Protein AF-A0A7G1IU25-F1 (afdb_monomer)

InterPro domains:
  IPR036388 Winged helix-like DNA-binding domain superfamily [G3DSA:1.10.10.10] (2-33)

Sequence (73 aa):
MSIEMTVSEIAEVLGLSRQAINNRVKELPEEDTDKNDKGVTVVTRSGLIKLEEIYKKRFLKMSLSVKMSSNVS

Mean predicted aligned error: 5.46 Å

Secondary structure (DSSP, 8-state):
----EEHHHHHHHHT--HHHHHHHHTTS-GGGEEE-TTS-EEE-HHHHHHHHHHHT---HHHHHHHHHHHT--

Solvent-accessible surface area (backbone atoms only — not comparable to full-atom values): 4321 Å² total; per-residue (Å²): 135,87,59,65,43,37,45,63,58,51,12,62,77,72,73,49,54,47,67,63,42,46,59,53,58,73,71,47,60,70,91,24,43,48,62,49,100,83,70,48,62,26,33,30,54,69,32,48,52,53,52,26,66,74,68,74,44,82,54,73,66,54,53,53,56,51,55,59,57,70,70,71,122

Radius of gyration: 12.02 Å; Cα contacts (8 Å, |Δi|>4): 67; chains: 1; bounding box: 29×18×28 Å

Nearest PDB structures (foldseek):
  3gpv-assembly1_A  TM=6.416E-01  e=2.048E-01  [Bacillus thuringiensis] serovar konkukian
  5d90-assembly2_C  TM=4.989E-01  e=7.213E-02  Haemophilus influenzae Rd KW20
  5d8c-assembly1_A  TM=5.466E-01  e=4.198E-01  Haemophilus influenzae Rd KW20
  3cdh-assembly1_A  TM=5.284E-01  e=1.358E+00  Ruegeria pomeroyi DSS-3
  2hr3-assembly1_A  TM=4.728E-01  e=5.006E+00  Pseudomonas aeruginosa

Organism: Streptococcus mitis (NCBI:txid28037)

pLDDT: mean 86.07, std 14.29, range [43.66, 96.75]

Foldseek 3Di:
DWDKAALVVVCVQLVHDSVVSVVVVVVDDPVQWDADPVRGIIGTPVRVVVVCVVSVHDRSVVVVVVVVVVVPD

Structure (mmCIF, N/CA/C/O backbone):
data_AF-A0A7G1IU25-F1
#
_entry.id   AF-A0A7G1IU25-F1
#
loop_
_atom_site.group_PDB
_atom_site.id
_atom_site.type_symbol
_atom_site.label_atom_id
_atom_site.label_alt_id
_atom_site.label_comp_id
_atom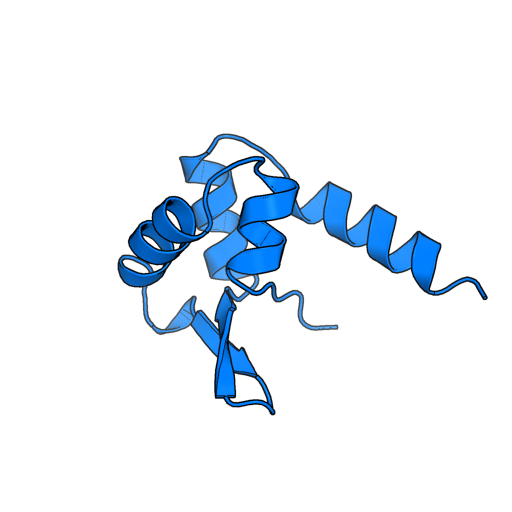_site.label_asym_id
_atom_site.label_entity_id
_atom_site.label_seq_id
_atom_site.pdbx_PDB_ins_code
_atom_site.Cartn_x
_atom_site.Cartn_y
_atom_site.Cartn_z
_atom_site.occupancy
_atom_site.B_iso_or_equiv
_atom_site.auth_seq_id
_atom_site.auth_comp_id
_atom_site.auth_asym_id
_atom_site.auth_atom_id
_atom_site.pdbx_PDB_model_num
ATOM 1 N N . MET A 1 1 ? -16.147 7.324 -4.775 1.00 53.25 1 MET A N 1
ATOM 2 C CA . MET A 1 1 ? -15.413 6.070 -5.033 1.00 53.25 1 MET A CA 1
ATOM 3 C C . MET A 1 1 ? -14.034 6.222 -4.413 1.00 53.25 1 MET A C 1
ATOM 5 O O . MET A 1 1 ? -13.227 6.988 -4.929 1.00 53.25 1 MET A O 1
ATOM 9 N N . SER A 1 2 ? -13.813 5.613 -3.252 1.00 67.94 2 SER A N 1
ATOM 10 C CA . SER A 1 2 ? -12.526 5.669 -2.553 1.00 67.94 2 SER A CA 1
ATOM 11 C C . SER A 1 2 ? -11.558 4.726 -3.266 1.00 67.94 2 SER A C 1
ATOM 13 O O . SER A 1 2 ? -11.883 3.562 -3.486 1.00 67.94 2 SER A O 1
ATOM 15 N N . ILE A 1 3 ? -10.421 5.243 -3.737 1.00 82.56 3 ILE A N 1
ATOM 16 C CA . ILE A 1 3 ? -9.388 4.412 -4.364 1.00 82.56 3 ILE A CA 1
ATOM 17 C C . ILE A 1 3 ? -8.473 3.927 -3.250 1.00 82.56 3 ILE A C 1
ATOM 19 O O . ILE A 1 3 ? -7.741 4.720 -2.662 1.00 82.56 3 ILE A O 1
ATOM 23 N N . GLU A 1 4 ? -8.516 2.629 -3.009 1.00 91.12 4 GLU A N 1
ATOM 24 C CA . GLU A 1 4 ? -7.631 1.915 -2.102 1.00 91.12 4 GLU A CA 1
ATOM 25 C C . GLU A 1 4 ? -7.158 0.623 -2.771 1.00 91.12 4 GLU A C 1
ATOM 27 O O . GLU A 1 4 ? -7.813 0.100 -3.685 1.00 91.12 4 GLU A O 1
ATOM 32 N 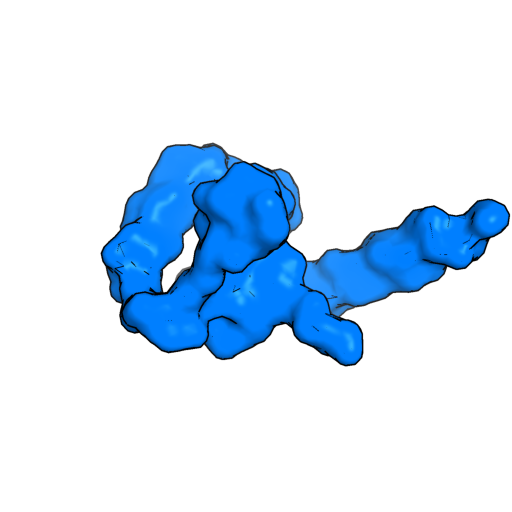N . MET A 1 5 ? -5.985 0.148 -2.359 1.00 93.00 5 MET A N 1
ATOM 33 C CA . MET A 1 5 ? -5.408 -1.103 -2.844 1.00 93.00 5 MET A CA 1
ATOM 34 C C . MET A 1 5 ? -4.742 -1.852 -1.698 1.00 93.00 5 MET A C 1
ATOM 36 O O . MET A 1 5 ? -4.071 -1.271 -0.848 1.00 93.00 5 MET A O 1
ATOM 40 N N . THR A 1 6 ? -4.885 -3.166 -1.701 1.00 95.56 6 THR A N 1
ATOM 41 C CA . THR A 1 6 ? -4.150 -4.070 -0.823 1.00 95.56 6 THR A CA 1
ATOM 42 C C . THR A 1 6 ? -2.674 -4.145 -1.221 1.00 95.56 6 THR A C 1
ATOM 44 O O . THR A 1 6 ? -2.295 -3.914 -2.372 1.00 95.56 6 THR A O 1
ATOM 47 N N . VAL A 1 7 ? -1.829 -4.580 -0.282 1.00 95.62 7 VAL A N 1
ATOM 48 C CA . VAL A 1 7 ? -0.405 -4.891 -0.527 1.00 95.62 7 VAL A CA 1
ATOM 49 C C . VAL A 1 7 ? -0.219 -5.830 -1.726 1.00 95.62 7 VAL A C 1
ATOM 51 O O . VAL A 1 7 ? 0.722 -5.671 -2.502 1.00 95.62 7 VAL A O 1
ATOM 54 N N . SER A 1 8 ? -1.117 -6.805 -1.887 1.00 94.94 8 SER A N 1
ATOM 55 C CA . SER A 1 8 ? -1.067 -7.785 -2.974 1.00 94.94 8 SER A CA 1
ATOM 56 C C . SER A 1 8 ? -1.305 -7.153 -4.342 1.00 94.94 8 SER A C 1
ATOM 58 O O . SER A 1 8 ? -0.539 -7.426 -5.2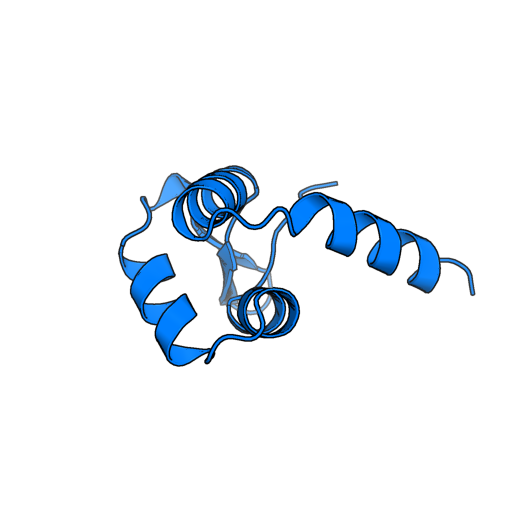61 1.00 94.94 8 SER A O 1
ATOM 60 N N . GLU A 1 9 ? -2.319 -6.295 -4.466 1.00 93.06 9 GLU A N 1
ATOM 61 C CA . GLU A 1 9 ? -2.621 -5.601 -5.724 1.00 93.06 9 GLU A CA 1
ATOM 62 C C . GLU A 1 9 ? -1.498 -4.625 -6.094 1.00 93.06 9 GLU A C 1
ATOM 64 O O . GLU A 1 9 ? -1.085 -4.549 -7.247 1.00 93.06 9 GLU A O 1
ATOM 69 N N . ILE A 1 10 ? -0.948 -3.901 -5.112 1.00 93.44 10 ILE A N 1
ATOM 70 C CA . ILE A 1 10 ? 0.181 -2.986 -5.340 1.00 93.44 10 ILE A CA 1
ATOM 71 C C . ILE A 1 10 ? 1.410 -3.764 -5.831 1.00 93.44 10 ILE A C 1
ATOM 73 O O . ILE A 1 10 ? 2.067 -3.342 -6.781 1.00 93.44 10 ILE A O 1
ATOM 77 N N . ALA A 1 11 ? 1.711 -4.907 -5.210 1.00 93.44 11 ALA A N 1
ATOM 78 C CA . ALA A 1 11 ? 2.830 -5.763 -5.596 1.00 93.44 11 ALA A CA 1
ATOM 79 C C . ALA A 1 11 ? 2.704 -6.257 -7.043 1.00 93.44 11 ALA A C 1
ATOM 81 O O . ALA A 1 11 ? 3.673 -6.190 -7.799 1.00 93.44 11 ALA A O 1
ATOM 82 N N . GLU A 1 12 ? 1.504 -6.678 -7.443 1.00 92.38 12 GLU A N 1
ATOM 83 C CA . GLU A 1 12 ? 1.209 -7.114 -8.807 1.00 92.38 12 GLU A CA 1
ATOM 84 C C . GLU A 1 12 ? 1.414 -5.985 -9.823 1.00 92.38 12 GLU A C 1
ATOM 86 O O . GLU A 1 12 ? 2.132 -6.161 -10.807 1.00 92.38 12 GLU A O 1
ATOM 91 N N . VAL A 1 13 ? 0.879 -4.787 -9.559 1.00 89.50 13 VAL A N 1
ATOM 92 C CA . VAL A 1 13 ? 1.006 -3.666 -10.504 1.00 89.50 13 VAL A CA 1
ATOM 93 C C . VAL A 1 13 ? 2.439 -3.119 -10.572 1.00 89.50 13 VAL A C 1
ATOM 95 O O . VAL A 1 13 ? 2.930 -2.709 -11.636 1.00 89.50 13 VAL A O 1
ATOM 98 N N . LEU A 1 14 ? 3.149 -3.101 -9.445 1.00 89.19 14 LEU A N 1
ATOM 99 C CA . LEU A 1 14 ? 4.540 -2.662 -9.407 1.00 89.19 14 LEU A CA 1
ATOM 100 C C . LEU A 1 14 ? 5.504 -3.719 -9.960 1.00 89.19 14 LEU A C 1
ATOM 102 O O . LEU A 1 14 ? 6.567 -3.333 -10.446 1.00 89.19 14 LEU A O 1
ATOM 106 N N . GLY A 1 15 ? 5.117 -4.997 -9.985 1.00 91.25 15 GLY A N 1
ATOM 107 C CA . GLY A 1 15 ? 5.999 -6.109 -10.347 1.00 91.25 15 GLY A CA 1
ATOM 108 C C . GLY A 1 15 ? 7.035 -6.400 -9.258 1.00 91.25 15 GLY A C 1
ATOM 109 O O . GLY A 1 15 ? 8.170 -6.756 -9.560 1.00 91.25 15 GLY A O 1
ATOM 110 N N . LEU A 1 16 ? 6.666 -6.185 -7.993 1.00 93.81 16 LEU A N 1
ATOM 111 C CA . LEU A 1 16 ? 7.529 -6.356 -6.822 1.00 93.81 16 LEU A CA 1
ATOM 112 C C . LEU A 1 16 ? 7.002 -7.477 -5.924 1.00 93.81 16 LEU A C 1
ATOM 114 O O . LEU A 1 16 ? 5.853 -7.900 -6.030 1.00 93.81 16 LEU A O 1
ATOM 118 N N . SER A 1 17 ? 7.832 -7.961 -4.999 1.00 96.75 17 SER A N 1
ATOM 119 C CA . SER A 1 17 ? 7.364 -8.937 -4.016 1.00 96.75 17 SER A CA 1
ATOM 120 C C . SER A 1 17 ? 6.394 -8.285 -3.025 1.00 96.75 17 SER A C 1
ATOM 122 O O . SER A 1 17 ? 6.576 -7.140 -2.604 1.00 96.75 17 SER A O 1
ATOM 124 N N . ARG A 1 18 ? 5.385 -9.043 -2.575 1.00 96.12 18 AR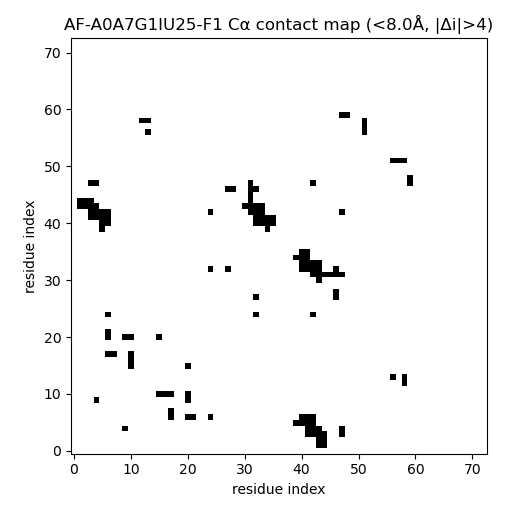G A N 1
ATOM 125 C CA . ARG A 1 18 ? 4.461 -8.587 -1.518 1.00 96.12 18 ARG A CA 1
ATOM 126 C C . ARG A 1 18 ? 5.200 -8.174 -0.249 1.00 96.12 18 ARG A C 1
ATOM 128 O O . ARG A 1 18 ? 4.783 -7.238 0.417 1.00 96.12 18 ARG A O 1
ATOM 135 N N . GLN A 1 19 ? 6.306 -8.847 0.072 1.00 96.56 19 GLN A N 1
ATOM 136 C CA . GLN A 1 19 ? 7.127 -8.522 1.235 1.00 96.56 19 GLN A CA 1
ATOM 137 C C . GLN A 1 19 ? 7.797 -7.149 1.101 1.00 96.56 19 GLN A C 1
ATOM 139 O O . GLN A 1 19 ? 7.781 -6.384 2.062 1.00 96.56 19 GLN A O 1
ATOM 144 N N . ALA A 1 20 ? 8.321 -6.809 -0.082 1.00 95.06 20 ALA A N 1
ATOM 145 C CA . ALA A 1 20 ? 8.905 -5.492 -0.333 1.00 95.06 20 ALA A CA 1
ATOM 146 C C . ALA A 1 20 ? 7.865 -4.378 -0.157 1.00 95.06 20 ALA A C 1
ATOM 148 O O . ALA A 1 20 ? 8.135 -3.383 0.513 1.00 95.06 20 ALA A O 1
ATOM 149 N N . ILE A 1 21 ? 6.654 -4.583 -0.686 1.00 95.81 21 ILE A N 1
ATOM 150 C CA . ILE A 1 21 ? 5.556 -3.627 -0.509 1.00 95.81 21 ILE A CA 1
ATOM 151 C C . ILE A 1 21 ? 5.124 -3.549 0.955 1.00 95.81 21 ILE A C 1
ATOM 153 O O . ILE A 1 21 ? 4.968 -2.454 1.478 1.00 95.81 21 ILE A O 1
ATOM 157 N N . ASN A 1 22 ? 4.976 -4.682 1.644 1.00 95.88 22 ASN A N 1
ATOM 158 C CA . ASN A 1 22 ? 4.549 -4.702 3.042 1.00 95.88 22 ASN A CA 1
ATOM 159 C C . ASN A 1 22 ? 5.522 -3.941 3.953 1.00 95.88 22 ASN A C 1
ATOM 161 O O . ASN A 1 22 ? 5.093 -3.192 4.823 1.00 95.88 22 ASN A O 1
ATOM 165 N N . ASN A 1 23 ? 6.831 -4.095 3.734 1.00 96.06 23 ASN A N 1
ATOM 166 C CA . ASN A 1 23 ? 7.835 -3.329 4.471 1.00 96.06 23 ASN A CA 1
ATOM 167 C C . ASN A 1 23 ? 7.659 -1.825 4.245 1.00 96.06 23 ASN A C 1
ATOM 169 O O . ASN A 1 23 ? 7.711 -1.064 5.202 1.00 96.06 23 ASN A O 1
ATOM 173 N N . ARG A 1 24 ? 7.364 -1.409 3.009 1.00 94.81 24 ARG A N 1
ATOM 174 C CA . ARG A 1 24 ? 7.132 0.000 2.692 1.00 94.81 24 ARG A CA 1
ATOM 175 C C . ARG A 1 24 ? 5.838 0.547 3.283 1.00 94.81 24 ARG A C 1
ATOM 177 O O . ARG A 1 24 ? 5.818 1.677 3.745 1.00 94.81 24 ARG A O 1
ATOM 184 N N . VAL A 1 25 ? 4.775 -0.255 3.293 1.00 95.44 25 VAL A N 1
ATOM 185 C CA . VAL A 1 25 ? 3.481 0.122 3.881 1.00 95.44 25 VAL A CA 1
ATOM 186 C C . VAL A 1 25 ? 3.590 0.323 5.391 1.00 95.44 25 VAL A C 1
ATOM 188 O O . VAL A 1 25 ? 2.979 1.243 5.912 1.00 95.44 25 VAL A O 1
ATOM 191 N N . LYS A 1 26 ? 4.412 -0.469 6.089 1.00 94.69 26 LYS A N 1
ATOM 192 C CA . LYS A 1 26 ? 4.677 -0.281 7.528 1.00 94.69 26 LYS A CA 1
ATOM 193 C C . LYS A 1 26 ? 5.385 1.034 7.867 1.00 94.69 26 LYS A C 1
ATOM 195 O O . LYS A 1 26 ? 5.364 1.435 9.023 1.00 94.69 26 LYS A O 1
ATOM 200 N N . GLU A 1 27 ? 6.042 1.660 6.894 1.00 95.25 27 GLU A N 1
ATOM 201 C CA . GLU A 1 27 ? 6.704 2.960 7.053 1.00 95.25 27 GLU A CA 1
ATOM 202 C C . GLU A 1 27 ? 5.780 4.136 6.705 1.00 95.25 27 GLU A C 1
ATOM 204 O O . GLU A 1 27 ? 6.175 5.291 6.869 1.00 95.25 27 GLU A O 1
ATOM 209 N N . LEU A 1 28 ? 4.576 3.870 6.187 1.00 95.56 28 LEU A N 1
ATOM 210 C CA . LEU A 1 28 ? 3.613 4.923 5.894 1.00 95.56 28 LEU A CA 1
ATOM 211 C C . LEU A 1 28 ? 2.975 5.447 7.193 1.00 95.56 28 LEU A C 1
ATOM 213 O O . LEU A 1 28 ? 2.793 4.679 8.139 1.00 95.56 28 LEU A O 1
ATOM 217 N N . PRO A 1 29 ? 2.604 6.738 7.235 1.00 96.19 29 PRO A N 1
ATOM 218 C CA . PRO A 1 29 ? 1.749 7.285 8.283 1.00 96.19 29 PRO A CA 1
ATOM 219 C C . PRO A 1 29 ? 0.449 6.496 8.443 1.00 96.19 29 PRO A C 1
ATOM 221 O O . PRO A 1 29 ? -0.086 5.970 7.466 1.00 96.19 29 PRO A O 1
ATOM 224 N N . GLU A 1 30 ? -0.093 6.466 9.661 1.00 95.12 30 GLU A N 1
ATOM 225 C CA . GLU A 1 30 ? -1.344 5.752 9.936 1.00 95.12 30 GLU A CA 1
ATOM 226 C C . GLU A 1 30 ? -2.492 6.262 9.055 1.00 95.12 30 GLU A C 1
ATOM 228 O O . GLU A 1 30 ? -3.253 5.444 8.550 1.00 95.12 30 GLU A O 1
ATOM 233 N N . GLU A 1 31 ? -2.561 7.570 8.759 1.00 94.88 31 GLU A N 1
ATOM 234 C CA . GLU A 1 31 ? -3.589 8.149 7.877 1.00 94.88 31 GLU A CA 1
ATOM 235 C C . GLU A 1 31 ? -3.557 7.645 6.417 1.00 94.88 31 GLU A C 1
ATOM 237 O O . GLU A 1 31 ? -4.522 7.802 5.665 1.00 94.88 31 GLU A O 1
ATOM 242 N N . ASP A 1 32 ? -2.444 7.043 5.995 1.00 96.50 32 ASP A N 1
ATOM 243 C CA . ASP A 1 32 ? -2.245 6.529 4.639 1.00 96.50 32 ASP A CA 1
ATOM 244 C C . ASP A 1 32 ? -2.604 5.047 4.500 1.00 96.50 32 ASP A C 1
ATOM 246 O O . ASP A 1 32 ? -2.522 4.470 3.407 1.00 96.50 32 ASP A O 1
ATOM 250 N N . THR A 1 33 ? -3.008 4.420 5.601 1.00 96.50 33 THR A N 1
ATOM 251 C CA . THR A 1 33 ? -3.397 3.016 5.650 1.00 96.50 33 THR A CA 1
ATOM 252 C C . THR A 1 33 ? -4.733 2.866 6.353 1.00 96.50 33 THR A C 1
ATOM 254 O O . THR A 1 33 ? -5.059 3.619 7.259 1.00 96.50 33 THR A O 1
ATOM 257 N N . ASP A 1 34 ? -5.510 1.874 5.944 1.00 96.00 34 ASP A N 1
ATOM 258 C CA . ASP A 1 34 ? -6.760 1.534 6.615 1.00 96.00 34 ASP A CA 1
ATOM 259 C C . ASP A 1 34 ? -6.968 0.015 6.595 1.00 96.00 34 ASP A C 1
ATOM 261 O O . ASP A 1 34 ? -6.184 -0.738 6.001 1.00 96.00 34 ASP A O 1
ATOM 265 N N . LYS A 1 35 ? -8.020 -0.461 7.252 1.00 94.88 35 LYS A N 1
ATOM 266 C CA . LYS A 1 35 ? -8.525 -1.823 7.134 1.00 94.88 35 LYS A CA 1
ATOM 267 C C . LYS A 1 35 ? -9.884 -1.797 6.454 1.00 94.88 35 LYS A C 1
ATOM 269 O O . LYS A 1 35 ? -10.801 -1.130 6.911 1.00 94.88 35 LYS A O 1
ATOM 274 N N . ASN A 1 36 ? -10.030 -2.590 5.399 1.00 91.94 36 ASN A N 1
ATOM 275 C CA . ASN A 1 36 ? -11.338 -2.790 4.777 1.00 91.94 36 ASN A CA 1
ATOM 276 C C . ASN A 1 36 ? -12.265 -3.657 5.656 1.00 91.94 36 ASN A C 1
ATOM 278 O O . ASN A 1 36 ? -11.842 -4.199 6.680 1.00 91.94 36 ASN A O 1
ATOM 282 N N . ASP A 1 37 ? -13.500 -3.889 5.198 1.00 93.75 37 ASP A N 1
ATOM 283 C CA . ASP A 1 37 ? -14.529 -4.686 5.897 1.00 93.75 37 ASP A CA 1
ATOM 284 C C . ASP A 1 37 ? -14.091 -6.117 6.266 1.00 93.75 37 ASP A C 1
ATOM 286 O O . ASP A 1 37 ? -14.695 -6.773 7.114 1.00 93.75 37 ASP A O 1
ATOM 290 N N . LYS A 1 38 ? -13.035 -6.630 5.624 1.00 93.31 38 LYS A N 1
ATOM 291 C CA . LYS A 1 38 ? -12.462 -7.960 5.878 1.0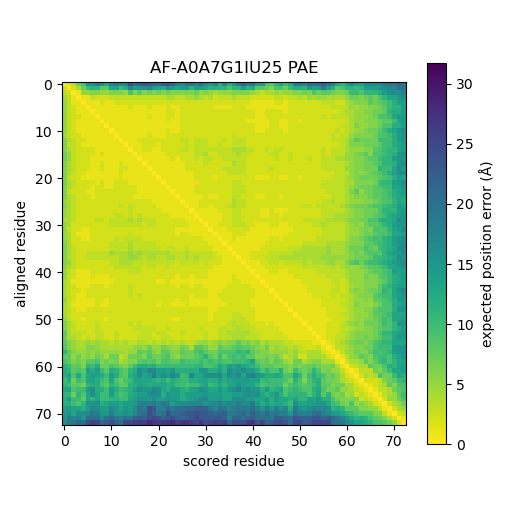0 93.31 38 LYS A CA 1
ATOM 292 C C . LYS A 1 38 ? -11.269 -7.919 6.843 1.00 93.31 38 LYS A C 1
ATOM 294 O O . LYS A 1 38 ? -10.594 -8.930 7.018 1.00 93.31 38 LYS A O 1
ATOM 299 N N . GLY A 1 39 ? -10.961 -6.761 7.428 1.00 94.44 39 GLY A N 1
ATOM 300 C CA . GLY A 1 39 ? -9.819 -6.546 8.320 1.00 94.44 39 GLY A CA 1
ATOM 301 C C . GLY A 1 39 ? -8.456 -6.522 7.616 1.00 94.44 39 GLY A C 1
ATOM 302 O O . GLY A 1 39 ? -7.413 -6.519 8.288 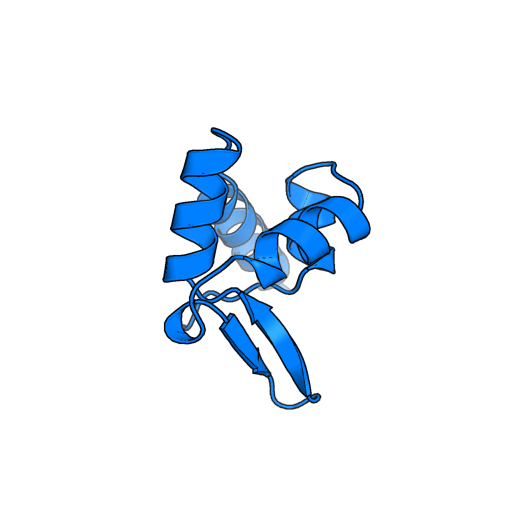1.00 94.44 39 GLY A O 1
ATOM 303 N N . VAL A 1 40 ? -8.442 -6.510 6.278 1.00 94.50 40 VAL A N 1
ATOM 304 C CA . VAL A 1 40 ? -7.222 -6.525 5.462 1.00 94.50 40 VAL A CA 1
ATOM 305 C C . VAL A 1 40 ? -6.691 -5.107 5.322 1.00 94.50 40 VAL A C 1
ATOM 307 O O . VAL A 1 40 ? -7.441 -4.196 4.984 1.00 94.50 40 VAL A O 1
ATOM 310 N N . THR A 1 41 ? -5.386 -4.937 5.545 1.00 94.38 41 THR A N 1
ATOM 311 C CA . THR A 1 41 ? -4.720 -3.647 5.356 1.00 94.38 41 THR A CA 1
ATOM 312 C C . THR A 1 41 ? -4.757 -3.230 3.889 1.00 94.38 41 THR A C 1
ATOM 314 O O . THR A 1 41 ? -4.283 -3.950 3.002 1.00 94.38 41 THR A O 1
ATOM 317 N N . VAL A 1 42 ? -5.290 -2.040 3.661 1.00 95.75 42 VAL A N 1
ATOM 318 C CA . VAL A 1 42 ? -5.320 -1.340 2.385 1.00 95.75 42 VAL A CA 1
ATOM 319 C C . VAL A 1 42 ? -4.537 -0.041 2.513 1.00 95.75 42 VAL A C 1
ATOM 321 O O . VAL A 1 42 ? -4.442 0.550 3.585 1.00 95.75 42 VAL A O 1
ATOM 324 N N . VAL A 1 43 ? -3.941 0.389 1.411 1.00 95.94 43 VAL A N 1
ATOM 325 C CA . VAL A 1 43 ? -3.283 1.686 1.306 1.00 95.94 43 VAL A CA 1
ATOM 326 C C . VAL A 1 43 ? -4.278 2.646 0.674 1.00 95.94 43 VAL A C 1
ATOM 328 O O . VAL A 1 43 ? -4.821 2.368 -0.402 1.00 95.94 43 VAL A O 1
ATOM 331 N N . THR A 1 44 ? -4.530 3.758 1.357 1.00 95.12 44 THR A N 1
ATOM 332 C CA . THR A 1 44 ? -5.467 4.786 0.905 1.00 95.12 44 THR A CA 1
ATOM 333 C C . THR A 1 44 ? -4.872 5.562 -0.267 1.00 95.12 44 THR A C 1
ATOM 335 O O . THR A 1 44 ? -3.680 5.479 -0.571 1.00 95.12 44 THR A O 1
ATOM 338 N N . ARG A 1 45 ? -5.686 6.374 -0.946 1.00 93.00 45 ARG A N 1
ATOM 339 C CA . ARG A 1 45 ? -5.227 7.173 -2.091 1.00 93.00 45 ARG A CA 1
ATOM 340 C C . ARG A 1 45 ? -3.988 8.025 -1.781 1.00 93.00 45 ARG A C 1
ATOM 342 O O . ARG A 1 45 ? -3.125 8.135 -2.648 1.00 93.00 45 ARG A O 1
ATOM 349 N N . SER A 1 46 ? -3.903 8.634 -0.597 1.00 94.00 46 SER A N 1
ATOM 350 C CA . SER A 1 46 ? -2.746 9.447 -0.199 1.00 94.00 46 SER A CA 1
ATOM 351 C C . SER A 1 46 ? -1.488 8.593 -0.037 1.00 94.00 46 SER A C 1
ATOM 353 O O . SER A 1 46 ? -0.449 8.939 -0.600 1.00 94.00 46 SER A O 1
ATOM 355 N N . GLY A 1 47 ? -1.602 7.421 0.592 1.00 95.31 47 GLY A N 1
ATOM 356 C CA . GLY A 1 47 ? -0.506 6.458 0.681 1.00 95.31 47 GLY A CA 1
ATOM 357 C C . GLY A 1 47 ? -0.046 5.955 -0.685 1.00 95.31 47 GLY A C 1
ATOM 358 O O . GLY A 1 47 ? 1.152 5.868 -0.952 1.00 95.31 47 GLY A O 1
ATOM 359 N N . LEU A 1 48 ? -0.984 5.692 -1.600 1.00 94.38 48 LEU A N 1
ATOM 360 C CA . LEU A 1 48 ? -0.660 5.255 -2.959 1.00 94.38 48 LEU A CA 1
ATOM 361 C C . LEU A 1 48 ? 0.125 6.322 -3.733 1.00 94.38 48 LEU A C 1
ATOM 363 O O . LEU A 1 48 ? 1.071 5.968 -4.429 1.00 94.38 48 LEU A O 1
ATOM 367 N N . ILE A 1 49 ? -0.204 7.610 -3.577 1.00 92.81 49 ILE A N 1
ATOM 368 C CA . ILE A 1 49 ? 0.562 8.714 -4.185 1.00 92.81 49 ILE A CA 1
ATOM 369 C C . ILE A 1 49 ? 2.005 8.721 -3.662 1.00 92.81 49 ILE A C 1
ATOM 371 O O . ILE A 1 49 ? 2.938 8.798 -4.459 1.00 92.81 49 ILE A O 1
ATOM 375 N N . LYS A 1 50 ? 2.210 8.546 -2.351 1.00 93.56 50 LYS A N 1
ATOM 376 C CA . LYS A 1 50 ? 3.561 8.451 -1.769 1.00 93.56 50 LYS A CA 1
ATOM 377 C C . LYS A 1 50 ? 4.332 7.258 -2.338 1.00 93.56 50 LYS A C 1
ATOM 379 O O . LYS A 1 50 ? 5.501 7.383 -2.697 1.00 93.56 50 LYS A O 1
ATOM 384 N N . LEU A 1 51 ? 3.681 6.102 -2.483 1.00 93.44 51 LEU A N 1
ATOM 385 C CA . LEU A 1 51 ? 4.301 4.936 -3.118 1.00 93.44 51 LEU A CA 1
ATOM 386 C C . LEU A 1 51 ? 4.666 5.202 -4.591 1.00 93.44 51 LEU A C 1
ATOM 388 O O . LEU A 1 51 ? 5.736 4.778 -5.026 1.00 93.44 51 LEU A O 1
ATOM 392 N N . GLU A 1 52 ? 3.841 5.925 -5.356 1.00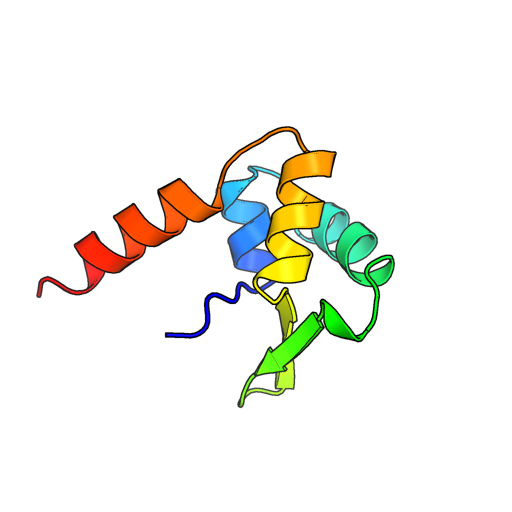 91.88 52 GLU A N 1
ATOM 393 C CA . GLU A 1 52 ? 4.189 6.334 -6.727 1.00 91.88 52 GLU A CA 1
ATOM 394 C C . GLU A 1 52 ? 5.450 7.209 -6.766 1.00 91.88 52 GLU A C 1
ATOM 396 O O . GLU A 1 52 ? 6.314 6.988 -7.617 1.00 91.88 52 GLU A O 1
ATOM 401 N N . GLU A 1 53 ? 5.584 8.165 -5.842 1.00 91.50 53 GLU A N 1
ATOM 402 C CA . GLU A 1 53 ? 6.762 9.039 -5.737 1.00 91.50 53 GLU A CA 1
ATOM 403 C C . GLU A 1 53 ? 8.037 8.242 -5.436 1.00 91.50 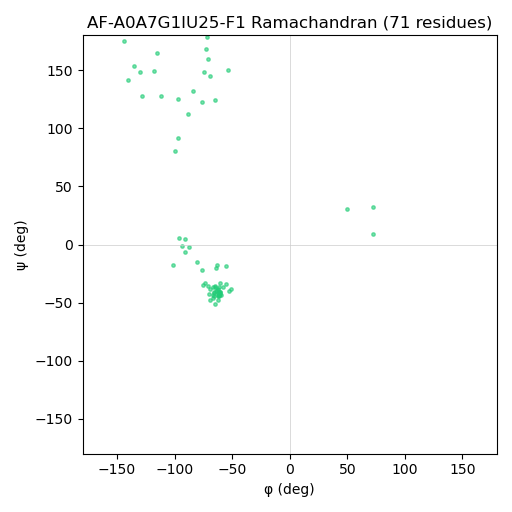53 GLU A C 1
ATOM 405 O O . GLU A 1 53 ? 9.082 8.463 -6.051 1.00 91.50 53 GLU A O 1
ATOM 410 N N . ILE A 1 54 ? 7.932 7.259 -4.542 1.00 91.38 54 ILE A N 1
ATOM 411 C CA . ILE A 1 54 ? 9.036 6.383 -4.145 1.00 91.38 54 ILE A CA 1
ATOM 412 C C . ILE A 1 54 ? 9.512 5.522 -5.315 1.00 91.38 54 ILE A C 1
ATOM 414 O O . ILE A 1 54 ? 10.710 5.445 -5.592 1.00 91.38 54 ILE A O 1
ATOM 418 N N . TYR A 1 55 ? 8.580 4.845 -5.984 1.00 90.31 55 TYR A N 1
ATOM 419 C CA . TYR A 1 55 ? 8.905 3.892 -7.044 1.00 90.31 55 TYR A CA 1
ATOM 420 C C . TYR A 1 55 ? 9.021 4.547 -8.423 1.00 90.31 55 TYR A C 1
ATOM 422 O O . TYR A 1 55 ? 9.330 3.861 -9.397 1.00 90.31 55 TYR A O 1
ATOM 430 N N . LYS A 1 56 ? 8.772 5.861 -8.522 1.00 88.69 56 LYS A N 1
ATOM 431 C CA . LYS A 1 56 ? 8.749 6.642 -9.770 1.00 88.69 56 LYS A CA 1
ATOM 432 C C . LYS A 1 56 ? 7.887 5.990 -10.861 1.00 88.69 56 LYS A C 1
ATOM 434 O O . LYS A 1 56 ? 8.168 6.121 -12.052 1.00 88.69 56 LYS A O 1
ATOM 439 N N . LYS A 1 57 ? 6.833 5.272 -10.457 1.00 84.75 57 LYS A N 1
ATOM 440 C CA . LYS A 1 57 ? 5.946 4.501 -11.337 1.00 84.75 57 LYS A CA 1
ATOM 441 C C . LYS A 1 57 ? 4.505 4.883 -11.045 1.00 84.75 57 LYS A C 1
ATOM 443 O O . LYS A 1 57 ? 4.074 4.836 -9.900 1.00 84.75 57 LYS A O 1
ATOM 448 N N . ARG A 1 58 ? 3.762 5.240 -12.093 1.00 81.50 58 ARG A N 1
ATOM 449 C CA . ARG A 1 58 ? 2.393 5.753 -11.981 1.00 81.50 58 ARG A CA 1
ATOM 450 C C . ARG A 1 58 ? 1.376 4.638 -12.212 1.00 81.50 58 ARG A C 1
ATOM 452 O O . ARG A 1 58 ? 1.013 4.353 -13.352 1.00 81.50 58 ARG A O 1
ATOM 459 N N . PHE A 1 59 ? 0.952 3.975 -11.143 1.00 78.81 59 PHE A N 1
ATOM 460 C CA . PHE A 1 59 ? 0.084 2.801 -11.192 1.00 78.81 59 PHE A CA 1
ATOM 461 C C . PHE A 1 59 ? -1.392 3.085 -10.873 1.00 78.81 59 PHE A C 1
ATOM 463 O O . PHE A 1 59 ? -2.257 2.315 -11.295 1.00 78.81 59 PHE A O 1
ATOM 470 N N . LEU A 1 60 ? -1.716 4.222 -10.248 1.00 77.62 60 LEU A N 1
ATOM 471 C CA . LEU A 1 60 ? -3.098 4.664 -10.003 1.00 77.62 60 LEU A CA 1
ATOM 472 C C . LEU A 1 60 ? -3.887 4.871 -11.306 1.00 77.62 60 LEU A C 1
ATOM 474 O O . LEU A 1 60 ? -5.093 4.638 -11.366 1.00 77.62 60 LEU A O 1
ATOM 478 N N . LYS A 1 61 ? -3.209 5.303 -12.376 1.00 71.31 61 LYS A N 1
ATOM 479 C CA . LYS A 1 61 ? -3.837 5.521 -13.690 1.00 71.31 61 LYS A CA 1
ATOM 480 C C . LYS A 1 61 ? -4.124 4.202 -14.421 1.00 71.31 61 LYS A C 1
ATOM 482 O O . LYS A 1 61 ? -5.138 4.092 -15.103 1.00 71.31 61 LYS A O 1
ATOM 487 N N . MET A 1 62 ? -3.259 3.199 -14.248 1.00 64.44 62 MET A N 1
ATOM 488 C CA . MET A 1 62 ? -3.460 1.851 -14.794 1.00 64.44 62 MET A CA 1
ATOM 489 C C . MET A 1 62 ? -4.596 1.118 -14.076 1.00 64.44 62 MET A C 1
ATOM 491 O O . MET A 1 62 ? -5.435 0.516 -14.740 1.00 64.44 62 MET A O 1
ATOM 495 N N . SER A 1 63 ? -4.670 1.209 -12.745 1.00 60.69 63 SER A N 1
ATOM 496 C CA . SER A 1 63 ? -5.704 0.513 -11.970 1.00 60.69 63 SER A CA 1
ATOM 497 C C . SER A 1 63 ? -7.117 1.028 -12.267 1.00 60.69 63 SER A C 1
ATOM 499 O O . SER A 1 63 ? -8.044 0.226 -12.362 1.00 60.69 63 SER A O 1
ATOM 501 N N . LEU A 1 64 ? -7.288 2.334 -12.505 1.00 63.19 64 LEU A N 1
ATOM 502 C CA . LEU A 1 64 ? -8.559 2.907 -12.968 1.00 63.19 64 LEU A CA 1
ATOM 503 C C . LEU A 1 64 ? -8.978 2.364 -14.341 1.00 63.19 64 LEU A C 1
ATOM 505 O O . LEU A 1 64 ? -10.134 1.992 -14.521 1.00 63.19 64 LEU A O 1
ATOM 509 N N . SER A 1 65 ? -8.038 2.260 -15.285 1.00 61.75 65 SER A N 1
ATOM 510 C CA . SER A 1 65 ? -8.320 1.728 -16.625 1.00 61.75 65 SER A CA 1
ATOM 511 C C . SER A 1 65 ? -8.740 0.255 -16.586 1.00 61.75 65 SER A C 1
ATOM 513 O O . SER A 1 65 ? -9.654 -0.144 -17.307 1.00 61.75 65 SER A O 1
ATOM 515 N N . VAL A 1 66 ? -8.102 -0.553 -15.732 1.00 61.78 66 VAL A N 1
ATOM 516 C CA . VAL A 1 66 ? -8.440 -1.976 -15.563 1.00 61.78 66 VAL A CA 1
ATOM 517 C C . VAL A 1 66 ? -9.802 -2.130 -14.885 1.00 61.78 66 VAL A C 1
ATOM 519 O O . VAL A 1 66 ? -10.651 -2.838 -15.416 1.00 61.78 66 VAL A O 1
ATOM 522 N N . LYS A 1 67 ? -10.058 -1.405 -13.783 1.00 62.41 67 LYS A N 1
ATOM 523 C CA . LYS A 1 67 ? -11.344 -1.465 -13.061 1.00 62.41 67 LYS A CA 1
ATOM 524 C C . LYS A 1 67 ? -12.530 -1.014 -13.922 1.00 62.41 67 LYS A C 1
ATOM 526 O O . LYS A 1 67 ? -13.606 -1.594 -13.823 1.00 62.41 67 LYS A O 1
ATOM 531 N N . MET A 1 68 ? -12.341 -0.011 -14.784 1.00 60.56 68 MET A N 1
ATOM 532 C CA . MET A 1 68 ? -13.365 0.405 -15.752 1.00 60.56 68 MET A CA 1
ATOM 533 C C . MET A 1 68 ? -13.638 -0.671 -16.805 1.00 60.56 68 MET A C 1
ATOM 535 O O . MET A 1 68 ? -14.785 -0.845 -17.190 1.00 60.56 68 MET A O 1
ATOM 539 N N . SER A 1 69 ? -12.613 -1.408 -17.239 1.00 57.88 69 SER A N 1
ATOM 540 C CA . SER A 1 69 ? -12.761 -2.461 -18.253 1.00 57.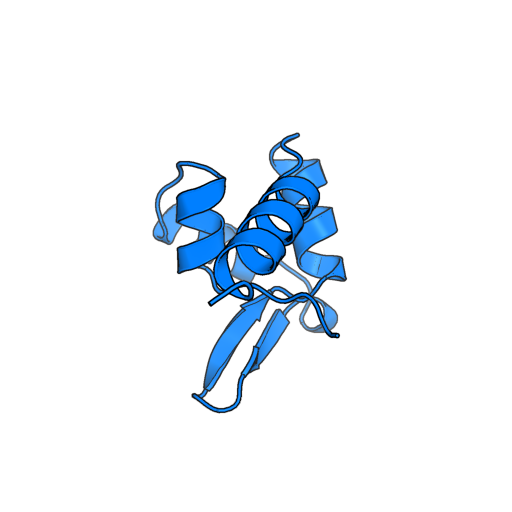88 69 SER A CA 1
ATOM 541 C C . SER A 1 69 ? -13.453 -3.711 -17.695 1.00 57.88 69 SER A C 1
ATOM 543 O O . SER A 1 69 ? -14.200 -4.365 -18.410 1.00 57.88 69 SER A O 1
ATOM 545 N N . SER A 1 70 ? -13.247 -4.029 -16.413 1.00 58.69 70 SER A N 1
ATOM 546 C CA . SER A 1 70 ? -13.847 -5.195 -15.745 1.00 58.69 70 SER A CA 1
ATOM 547 C C . SER A 1 70 ? -15.295 -4.994 -15.277 1.00 58.69 70 SER A C 1
ATOM 549 O O . SER A 1 70 ? -15.968 -5.970 -14.973 1.00 58.69 70 SER A O 1
ATOM 551 N N . ASN A 1 71 ? -15.781 -3.750 -15.215 1.00 56.28 71 ASN A N 1
ATOM 552 C CA . ASN A 1 71 ? -17.172 -3.423 -14.866 1.00 56.28 71 ASN A CA 1
ATOM 553 C C . ASN A 1 71 ? -18.101 -3.331 -16.092 1.00 56.28 71 ASN A C 1
ATOM 555 O O . ASN A 1 71 ? -19.262 -2.953 -15.952 1.00 56.28 71 ASN A O 1
ATOM 559 N N . VAL A 1 72 ? -17.593 -3.647 -17.286 1.00 50.16 72 VAL A N 1
ATOM 560 C CA . VAL A 1 72 ? -18.392 -3.804 -18.505 1.00 50.16 72 VAL A CA 1
ATOM 561 C C . VAL A 1 72 ? -18.609 -5.302 -18.721 1.00 50.16 72 VAL A C 1
ATOM 563 O O . VAL A 1 72 ? -17.870 -5.956 -19.453 1.00 50.16 72 VAL A O 1
ATOM 566 N N . SER A 1 73 ? -19.576 -5.874 -18.010 1.00 43.66 73 SER A N 1
ATOM 567 C CA . SER A 1 73 ? -20.160 -7.199 -18.261 1.00 43.66 73 SER A CA 1
ATOM 568 C C . SER A 1 73 ? -21.581 -7.222 -17.726 1.00 43.66 73 SER A C 1
ATOM 570 O O . SER A 1 73 ? -21.784 -6.680 -16.616 1.00 43.66 73 SER A O 1
#